Protein AF-A0A4S4KHK0-F1 (afdb_monomer_lite)

Radius of gyration: 19.8 Å; chains: 1; bounding box: 43×21×56 Å

Structure (mmCIF, N/CA/C/O backbone):
data_AF-A0A4S4KHK0-F1
#
_entry.id   AF-A0A4S4KHK0-F1
#
loop_
_atom_site.group_PDB
_atom_site.id
_atom_site.type_symbol
_atom_site.label_atom_id
_atom_site.label_alt_id
_atom_site.label_comp_id
_atom_site.label_asym_id
_atom_site.label_entity_id
_atom_site.label_seq_id
_atom_site.pdbx_PDB_ins_code
_atom_site.Cartn_x
_atom_site.Cartn_y
_atom_site.Cartn_z
_atom_site.occupancy
_atom_site.B_iso_or_equiv
_atom_site.auth_seq_id
_atom_site.auth_comp_id
_atom_site.auth_asym_id
_atom_site.auth_atom_id
_atom_site.pdbx_PDB_model_num
ATOM 1 N N . MET A 1 1 ? 25.028 3.325 -34.576 1.00 58.31 1 MET A N 1
ATOM 2 C CA . MET A 1 1 ? 25.397 3.804 -33.222 1.00 58.31 1 MET A CA 1
ATOM 3 C C . MET A 1 1 ? 24.259 4.587 -32.561 1.00 58.31 1 MET A C 1
ATOM 5 O O . MET A 1 1 ? 23.957 4.308 -31.413 1.00 58.31 1 MET A O 1
ATOM 9 N N . SER A 1 2 ? 23.571 5.486 -33.279 1.00 66.06 2 SER A N 1
ATOM 10 C CA . SER A 1 2 ? 22.385 6.223 -32.792 1.00 66.06 2 SER A CA 1
ATOM 11 C C . SER A 1 2 ? 21.181 5.338 -32.433 1.00 66.06 2 SER A C 1
ATOM 13 O O . SER A 1 2 ? 20.571 5.548 -31.392 1.00 66.06 2 SER A O 1
ATOM 15 N N . GLN A 1 3 ? 20.868 4.318 -33.239 1.00 71.69 3 GLN A N 1
ATOM 16 C CA . GLN A 1 3 ? 19.760 3.394 -32.945 1.00 71.69 3 GLN A CA 1
ATOM 17 C C . GLN A 1 3 ? 20.011 2.543 -31.692 1.00 71.69 3 GLN A C 1
ATOM 19 O O . GLN A 1 3 ? 19.145 2.462 -30.836 1.00 71.69 3 GLN A O 1
ATOM 24 N N . ALA A 1 4 ? 21.234 2.039 -31.500 1.00 73.31 4 ALA A N 1
ATOM 25 C CA . ALA A 1 4 ? 21.586 1.250 -30.316 1.00 73.31 4 ALA A CA 1
ATOM 26 C C . ALA A 1 4 ? 21.464 2.033 -28.988 1.00 73.31 4 ALA A C 1
ATOM 28 O O . ALA A 1 4 ? 21.168 1.446 -27.951 1.00 73.31 4 ALA A O 1
ATOM 29 N N . LEU A 1 5 ? 21.680 3.357 -29.009 1.00 73.88 5 LEU A N 1
ATOM 30 C CA . LEU A 1 5 ? 21.451 4.240 -27.853 1.00 73.88 5 LEU A CA 1
ATOM 31 C C . LEU A 1 5 ? 19.950 4.497 -27.603 1.00 73.88 5 LEU A C 1
ATOM 33 O O . LEU A 1 5 ? 19.521 4.659 -26.460 1.00 73.88 5 LEU A O 1
ATOM 37 N N . SER A 1 6 ? 19.143 4.516 -28.666 1.00 80.81 6 SER A N 1
ATOM 38 C CA . SER A 1 6 ? 17.679 4.580 -28.568 1.00 80.81 6 SER A CA 1
ATOM 39 C C . SER A 1 6 ? 17.099 3.292 -27.979 1.00 80.81 6 SER A C 1
ATOM 41 O O . SER A 1 6 ? 16.234 3.346 -27.111 1.00 80.81 6 SER A O 1
ATOM 43 N N . ASP A 1 7 ? 17.608 2.136 -28.400 1.00 84.94 7 ASP A N 1
ATOM 44 C CA . ASP A 1 7 ? 17.143 0.839 -27.908 1.00 84.94 7 ASP A CA 1
ATOM 45 C C . ASP A 1 7 ? 17.509 0.640 -26.429 1.00 84.94 7 ASP A C 1
ATOM 47 O O . ASP A 1 7 ? 16.685 0.190 -25.634 1.00 84.94 7 ASP A O 1
ATOM 51 N N . SER A 1 8 ? 18.720 1.037 -26.019 1.00 84.75 8 SER A N 1
ATOM 52 C CA . SER A 1 8 ? 19.155 0.913 -24.623 1.00 84.75 8 SER A CA 1
ATOM 53 C C . SER A 1 8 ? 18.376 1.826 -23.670 1.00 84.75 8 SER A C 1
ATOM 55 O O . SER A 1 8 ? 18.005 1.398 -22.575 1.00 84.75 8 SER A O 1
ATOM 57 N N . SER A 1 9 ? 18.078 3.061 -24.085 1.00 87.19 9 SER A N 1
ATOM 58 C CA . SER A 1 9 ? 17.245 3.988 -23.306 1.00 87.19 9 SER A CA 1
ATOM 59 C C . SER A 1 9 ? 15.789 3.526 -23.204 1.00 87.19 9 SER A C 1
ATOM 61 O O . SER A 1 9 ? 15.193 3.632 -22.131 1.00 87.19 9 SER A O 1
ATOM 63 N N . LEU A 1 10 ? 15.235 2.939 -24.269 1.00 89.75 10 LEU A N 1
ATOM 64 C CA . LEU A 1 10 ? 13.898 2.344 -24.255 1.00 89.75 10 LEU A CA 1
ATOM 65 C C . LEU A 1 10 ? 13.810 1.158 -23.284 1.00 89.75 10 LEU A C 1
ATOM 67 O O . LEU A 1 10 ? 12.879 1.082 -22.481 1.00 89.75 10 LEU A O 1
ATOM 71 N N . VAL A 1 11 ? 14.795 0.256 -23.314 1.00 92.75 11 VAL A N 1
ATOM 72 C CA . VAL A 1 11 ? 14.875 -0.879 -22.381 1.00 92.75 11 VAL A CA 1
ATOM 73 C C . VAL A 1 11 ? 14.990 -0.393 -20.934 1.00 92.75 11 VAL A C 1
ATOM 75 O O . VAL A 1 11 ? 14.307 -0.919 -20.057 1.00 92.75 11 VAL A O 1
ATOM 78 N N . ALA A 1 12 ? 15.794 0.642 -20.675 1.00 92.50 12 ALA A N 1
ATOM 79 C CA . ALA A 1 12 ? 15.917 1.227 -19.342 1.00 92.50 12 ALA A CA 1
ATOM 80 C C . ALA A 1 12 ? 14.587 1.821 -18.838 1.00 92.50 12 ALA A C 1
ATOM 82 O O . ALA A 1 12 ? 14.219 1.607 -17.681 1.00 92.50 12 ALA A O 1
ATOM 83 N N . ALA A 1 13 ?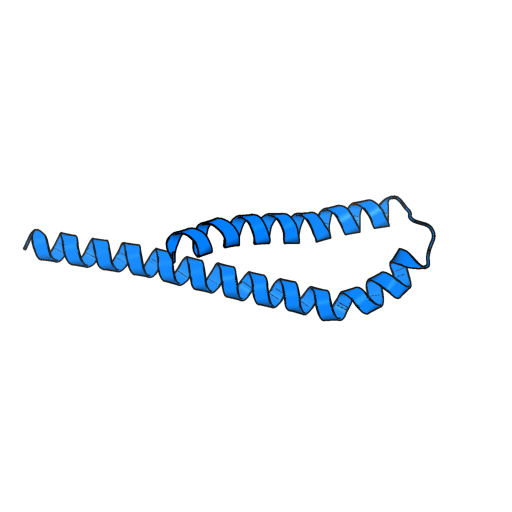 13.843 2.517 -19.704 1.00 89.69 13 ALA A N 1
ATOM 84 C CA . ALA A 1 13 ? 12.529 3.062 -19.367 1.00 89.69 13 ALA A CA 1
ATOM 85 C C . ALA A 1 13 ? 11.507 1.955 -19.047 1.00 89.69 13 ALA A C 1
ATOM 87 O O . ALA A 1 13 ? 10.788 2.046 -18.051 1.00 89.69 13 ALA A O 1
ATOM 88 N N . LEU A 1 14 ? 11.484 0.876 -19.837 1.00 90.19 14 LEU A N 1
ATOM 89 C CA . LEU A 1 14 ? 10.624 -0.285 -19.586 1.00 90.19 14 LEU A CA 1
ATOM 90 C C . LEU A 1 14 ? 10.976 -0.996 -18.274 1.00 90.19 14 LEU A C 1
ATOM 92 O O . LEU A 1 14 ? 10.081 -1.350 -17.508 1.00 90.19 14 LEU A O 1
ATOM 96 N N . GLN A 1 15 ? 12.266 -1.173 -17.980 1.00 93.25 15 GLN A N 1
ATOM 97 C CA . GLN A 1 15 ? 12.707 -1.803 -16.735 1.00 93.25 15 GLN A CA 1
ATOM 98 C C . GLN A 1 15 ? 12.276 -0.991 -15.505 1.00 93.25 15 GLN A C 1
ATOM 100 O O . GLN A 1 15 ? 11.876 -1.572 -14.495 1.00 93.25 15 GLN A O 1
ATOM 105 N N . ALA A 1 16 ? 12.331 0.342 -15.588 1.00 90.69 16 ALA A N 1
ATOM 106 C CA . ALA A 1 16 ? 11.875 1.222 -14.517 1.00 90.69 16 ALA A CA 1
ATOM 107 C C . ALA A 1 16 ? 10.364 1.079 -14.260 1.00 90.69 16 ALA A C 1
ATOM 109 O O . ALA A 1 16 ? 9.956 0.941 -13.107 1.00 90.69 16 ALA A O 1
ATOM 110 N N . GLU A 1 17 ? 9.549 1.034 -15.319 1.00 89.25 17 GLU A N 1
ATOM 111 C CA . GLU A 1 17 ? 8.094 0.841 -15.219 1.00 89.25 17 GLU A CA 1
ATOM 112 C C . GLU A 1 17 ? 7.742 -0.534 -14.627 1.00 89.25 17 GLU A C 1
ATOM 114 O O . GLU A 1 17 ? 6.924 -0.643 -13.713 1.00 89.25 17 GLU A O 1
ATOM 119 N N . VAL A 1 18 ? 8.393 -1.601 -15.101 1.00 89.88 18 VAL A N 1
ATOM 120 C CA . VAL A 1 18 ? 8.173 -2.966 -14.597 1.00 89.88 18 VAL A CA 1
ATOM 121 C C . VAL A 1 18 ? 8.553 -3.074 -13.119 1.00 89.88 18 VAL A C 1
ATOM 123 O O . VAL A 1 18 ? 7.790 -3.630 -12.326 1.00 89.88 18 VAL A O 1
ATOM 126 N N . ASN A 1 19 ? 9.693 -2.503 -12.721 1.00 92.19 19 ASN A N 1
ATOM 127 C CA . ASN A 1 19 ? 10.100 -2.468 -11.318 1.00 92.19 19 ASN A CA 1
ATOM 128 C C . ASN A 1 19 ? 9.085 -1.704 -10.456 1.00 92.19 19 ASN A C 1
ATOM 130 O O . ASN A 1 19 ? 8.723 -2.182 -9.381 1.00 92.19 19 ASN A O 1
ATOM 134 N N . ALA A 1 20 ? 8.598 -0.551 -10.924 1.00 89.06 20 ALA A N 1
ATOM 135 C CA . ALA A 1 20 ? 7.578 0.216 -10.216 1.00 89.06 20 ALA A CA 1
ATOM 136 C C . ALA A 1 20 ? 6.290 -0.600 -10.025 1.00 89.06 20 ALA A C 1
ATOM 138 O O . ALA A 1 20 ? 5.758 -0.650 -8.916 1.00 89.06 20 ALA A O 1
ATOM 139 N N . ASN A 1 21 ? 5.842 -1.317 -11.058 1.00 87.75 21 ASN A N 1
ATOM 140 C CA . ASN A 1 21 ? 4.665 -2.180 -10.974 1.00 87.75 21 ASN A CA 1
ATOM 141 C C . ASN A 1 21 ? 4.839 -3.287 -9.927 1.00 87.75 21 ASN A C 1
ATOM 143 O O . ASN A 1 21 ? 3.963 -3.464 -9.081 1.00 87.75 21 ASN A O 1
ATOM 147 N N . TYR A 1 22 ? 5.974 -3.994 -9.916 1.00 89.75 22 TYR A N 1
ATOM 148 C CA . TYR A 1 22 ? 6.228 -5.024 -8.903 1.00 89.75 22 TYR A CA 1
ATOM 149 C C . TYR A 1 22 ? 6.227 -4.465 -7.479 1.00 89.75 22 TYR A C 1
ATOM 151 O O . TYR A 1 22 ? 5.674 -5.096 -6.577 1.00 89.75 22 TYR A O 1
ATOM 159 N N . LEU A 1 23 ? 6.794 -3.275 -7.273 1.00 90.75 23 LEU A N 1
ATOM 160 C CA . LEU A 1 23 ? 6.772 -2.610 -5.971 1.00 90.75 23 LEU A CA 1
ATOM 161 C C . LEU A 1 23 ? 5.349 -2.223 -5.558 1.00 90.75 23 LEU A C 1
ATOM 163 O O . LEU A 1 23 ? 4.965 -2.467 -4.415 1.00 90.75 23 LEU A O 1
ATOM 167 N N . ILE A 1 24 ? 4.546 -1.675 -6.473 1.00 87.88 24 ILE A N 1
ATOM 168 C CA . ILE A 1 24 ? 3.149 -1.305 -6.207 1.00 87.88 24 ILE A CA 1
ATOM 169 C C . ILE A 1 24 ? 2.329 -2.545 -5.834 1.00 87.88 24 ILE A C 1
ATOM 171 O O . ILE A 1 24 ? 1.652 -2.543 -4.806 1.00 87.88 24 ILE A O 1
ATOM 175 N N . PHE A 1 25 ? 2.419 -3.631 -6.605 1.00 87.00 25 PHE A N 1
ATOM 176 C CA . PHE A 1 25 ? 1.685 -4.862 -6.300 1.00 87.00 25 PHE A CA 1
ATOM 177 C C . PHE A 1 25 ? 2.175 -5.533 -5.016 1.00 87.00 25 PHE A C 1
ATOM 179 O O . PHE A 1 25 ? 1.355 -5.946 -4.198 1.00 87.00 25 PHE A O 1
ATOM 186 N N . GLY A 1 26 ? 3.491 -5.608 -4.801 1.00 90.62 26 GLY A N 1
ATOM 187 C CA . GLY A 1 26 ? 4.073 -6.212 -3.603 1.00 90.62 26 GLY A CA 1
ATOM 188 C C . GLY A 1 26 ? 3.701 -5.459 -2.327 1.00 90.62 26 GLY A C 1
ATOM 189 O O . GLY A 1 26 ? 3.259 -6.070 -1.354 1.00 90.62 26 GLY A O 1
ATOM 190 N N . THR A 1 27 ? 3.804 -4.128 -2.343 1.00 88.19 27 THR A N 1
ATOM 191 C CA . THR A 1 27 ? 3.376 -3.293 -1.212 1.00 88.19 27 THR A CA 1
ATOM 192 C C . THR A 1 27 ? 1.871 -3.395 -0.991 1.00 88.19 27 THR A C 1
ATOM 194 O O . THR A 1 27 ? 1.450 -3.577 0.145 1.00 88.19 27 THR A O 1
ATOM 197 N N . THR A 1 28 ? 1.060 -3.386 -2.054 1.00 87.00 28 THR A N 1
ATOM 198 C CA . THR A 1 28 ? -0.402 -3.533 -1.941 1.00 87.00 28 THR A CA 1
ATOM 199 C C . THR A 1 28 ? -0.798 -4.872 -1.331 1.00 87.00 28 THR A C 1
ATOM 201 O O . THR A 1 28 ? -1.643 -4.914 -0.438 1.00 87.00 28 THR A O 1
ATOM 204 N N . ALA A 1 29 ? -0.171 -5.967 -1.765 1.00 87.38 29 ALA A N 1
ATOM 205 C CA . ALA A 1 29 ? -0.423 -7.294 -1.217 1.00 87.38 29 ALA A CA 1
ATOM 206 C C . ALA A 1 29 ? -0.001 -7.394 0.256 1.00 87.38 29 ALA A C 1
ATOM 208 O O . ALA A 1 29 ? -0.748 -7.941 1.068 1.00 87.38 29 ALA A O 1
ATOM 209 N N . LEU A 1 30 ? 1.160 -6.833 0.614 1.00 89.50 30 LEU A N 1
ATOM 210 C CA . LEU A 1 30 ? 1.638 -6.801 1.995 1.00 89.50 30 LEU A CA 1
ATOM 211 C C . LEU A 1 30 ? 0.689 -6.001 2.891 1.00 89.50 30 LEU A C 1
ATOM 213 O O . LEU A 1 30 ? 0.260 -6.500 3.927 1.00 89.50 30 LEU A O 1
ATOM 217 N N . THR A 1 31 ? 0.298 -4.803 2.458 1.00 86.62 31 THR A N 1
ATOM 218 C CA . THR A 1 31 ? -0.677 -3.980 3.172 1.00 86.62 31 THR A CA 1
ATOM 219 C C . THR A 1 31 ? -2.008 -4.719 3.297 1.00 86.62 31 THR A C 1
ATOM 221 O O . THR A 1 31 ? -2.525 -4.842 4.398 1.00 86.62 31 THR A O 1
ATOM 224 N N . ALA A 1 32 ? -2.548 -5.318 2.234 1.00 85.38 32 ALA A N 1
ATOM 225 C CA . ALA A 1 32 ? -3.779 -6.107 2.335 1.00 85.38 32 ALA A CA 1
ATOM 226 C C . ALA A 1 32 ? -3.656 -7.261 3.350 1.00 85.38 32 ALA A C 1
ATOM 228 O O . ALA A 1 32 ? -4.563 -7.477 4.156 1.00 85.38 32 ALA A O 1
ATOM 229 N N . TYR A 1 33 ? -2.524 -7.969 3.356 1.00 87.25 33 TYR A N 1
ATOM 230 C CA . TYR A 1 33 ? -2.258 -9.050 4.301 1.00 87.25 33 TYR A CA 1
ATOM 231 C C . TYR A 1 33 ? -2.235 -8.563 5.754 1.00 87.25 33 TYR A C 1
ATOM 233 O O . TYR A 1 33 ? -2.936 -9.124 6.600 1.00 87.25 33 TYR A O 1
ATOM 241 N N . GLU A 1 34 ? -1.488 -7.491 6.037 1.00 86.25 34 GLU A N 1
ATOM 242 C CA . GLU A 1 34 ? -1.441 -6.874 7.366 1.00 86.25 34 GLU A CA 1
ATOM 243 C C . GLU A 1 34 ? -2.844 -6.507 7.851 1.00 86.25 34 GLU A C 1
ATOM 245 O O . GLU A 1 34 ? -3.176 -6.711 9.021 1.00 86.25 34 GLU A O 1
ATOM 250 N N . TYR A 1 35 ? -3.709 -6.051 6.944 1.00 79.94 35 TYR A N 1
ATOM 251 C CA . TYR A 1 35 ? -5.081 -5.702 7.282 1.00 79.94 35 TYR A CA 1
ATOM 252 C C . TYR A 1 35 ? -5.923 -6.916 7.632 1.00 79.94 35 TYR A C 1
ATOM 254 O O . TYR A 1 35 ? -6.629 -6.878 8.636 1.00 79.94 35 TYR A O 1
ATOM 262 N N . VAL A 1 36 ? -5.838 -7.995 6.856 1.00 85.62 36 VAL A N 1
ATOM 263 C CA . VAL A 1 36 ? -6.597 -9.225 7.123 1.00 85.62 36 VAL A CA 1
ATOM 264 C C . VAL A 1 36 ? -6.276 -9.784 8.511 1.00 85.62 36 VAL A C 1
ATOM 266 O O . VAL A 1 36 ? -7.178 -10.253 9.207 1.00 85.62 36 VAL A O 1
ATOM 269 N N . ILE A 1 37 ? -5.020 -9.698 8.956 1.00 88.88 37 ILE A N 1
ATOM 270 C CA . ILE A 1 37 ? -4.632 -10.218 10.273 1.00 88.88 37 ILE A CA 1
ATOM 271 C C . ILE A 1 37 ? -5.021 -9.283 11.431 1.00 88.88 37 ILE A C 1
ATOM 273 O O . ILE A 1 37 ? -5.399 -9.770 12.499 1.00 88.88 37 ILE A O 1
ATOM 277 N N . THR A 1 38 ? -4.989 -7.958 11.243 1.00 83.88 38 THR A N 1
ATOM 278 C CA . THR A 1 38 ? -5.292 -6.989 12.319 1.00 83.88 38 THR A CA 1
ATOM 279 C C . THR A 1 38 ? -6.769 -6.597 12.405 1.00 83.88 38 THR A C 1
ATOM 281 O O . THR A 1 38 ? -7.246 -6.279 13.498 1.00 83.88 38 THR A O 1
ATOM 284 N N . ILE A 1 39 ? -7.551 -6.754 11.328 1.00 81.25 39 ILE A N 1
ATOM 285 C CA . ILE A 1 39 ? -8.976 -6.383 11.311 1.00 81.25 39 ILE A CA 1
ATOM 286 C C . ILE A 1 39 ? -9.788 -7.129 12.373 1.00 81.25 39 ILE A C 1
ATOM 288 O O . ILE A 1 39 ? -10.717 -6.578 12.958 1.00 81.25 39 ILE A O 1
ATOM 292 N N . LYS A 1 40 ? -9.410 -8.370 12.700 1.00 78.12 40 LYS A N 1
ATOM 293 C CA . LYS A 1 40 ? -10.081 -9.158 13.742 1.00 78.12 40 LYS A CA 1
ATOM 294 C C . LYS A 1 40 ? -9.903 -8.542 15.134 1.00 78.12 40 LYS A C 1
ATOM 296 O O . LYS A 1 40 ? -10.847 -8.532 15.924 1.00 78.12 40 LYS A O 1
ATOM 301 N N . GLN A 1 41 ? -8.714 -8.015 15.434 1.00 77.44 41 GLN A N 1
ATOM 302 C CA . GLN A 1 41 ? -8.461 -7.290 16.681 1.00 77.44 41 GLN A CA 1
ATOM 303 C C . GLN A 1 41 ? -9.149 -5.926 16.676 1.00 77.44 41 GLN A C 1
ATOM 305 O O . GLN A 1 41 ? -9.761 -5.553 17.675 1.00 77.44 41 GLN A O 1
ATOM 310 N N . GLU A 1 42 ? -9.141 -5.219 15.547 1.00 77.50 42 GLU A N 1
ATOM 311 C CA . GLU A 1 42 ? -9.833 -3.935 15.409 1.00 77.50 42 GLU A CA 1
ATOM 312 C C . GLU A 1 42 ? -11.335 -4.052 15.597 1.00 77.50 42 GLU A C 1
ATOM 314 O O . GLU A 1 42 ? -11.914 -3.284 16.356 1.00 77.50 42 GLU A O 1
ATOM 319 N N . VAL A 1 43 ? -11.988 -5.033 14.979 1.00 76.12 43 VAL A N 1
ATOM 320 C CA . VAL A 1 43 ? -13.424 -5.261 15.183 1.00 76.12 43 VAL A CA 1
ATOM 321 C C . VAL A 1 43 ? -13.721 -5.525 16.659 1.00 76.12 43 VAL A C 1
ATOM 323 O O . VAL A 1 43 ? -14.678 -4.987 17.217 1.00 76.12 43 VAL A O 1
ATOM 326 N N . ASN A 1 44 ? -12.862 -6.269 17.349 1.00 77.56 44 ASN A N 1
ATOM 327 C CA . ASN A 1 44 ? -13.098 -6.589 18.750 1.00 77.56 44 ASN A CA 1
ATOM 328 C C . ASN A 1 44 ? -12.804 -5.415 19.709 1.00 77.56 44 ASN A C 1
ATOM 330 O O . ASN A 1 44 ? -13.493 -5.271 20.715 1.00 77.56 44 ASN A O 1
ATOM 334 N N . MET A 1 45 ? -11.807 -4.572 19.417 1.00 72.56 45 MET A N 1
ATOM 335 C CA . MET A 1 45 ? -11.386 -3.465 20.294 1.00 72.56 4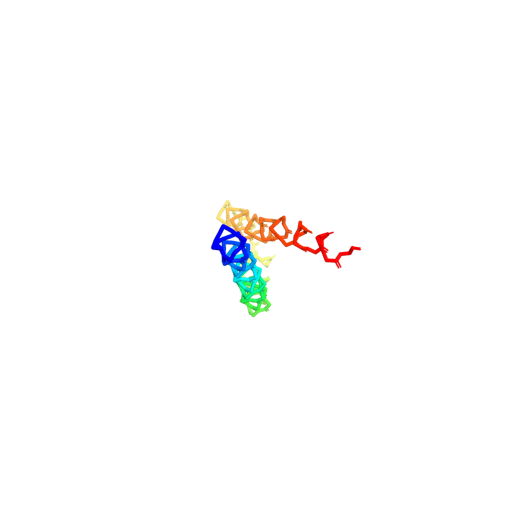5 MET A CA 1
ATOM 336 C C . MET A 1 45 ? -12.046 -2.126 19.961 1.00 72.56 45 MET A C 1
ATOM 338 O O . MET A 1 45 ? -12.310 -1.329 20.859 1.00 72.56 45 MET A O 1
ATOM 342 N N . VAL A 1 46 ? -12.291 -1.873 18.679 1.00 74.19 46 VAL A N 1
ATOM 343 C CA . VAL A 1 46 ? -12.758 -0.591 18.148 1.00 74.19 46 VAL A CA 1
ATOM 344 C C . VAL A 1 46 ? -14.266 -0.617 17.927 1.00 74.19 46 VAL A C 1
ATOM 346 O O . VAL A 1 46 ? -14.959 0.277 18.402 1.00 74.19 46 VAL A O 1
ATOM 349 N N . TRP A 1 47 ? -14.799 -1.658 17.278 1.00 70.44 47 TRP A N 1
ATOM 350 C CA . TRP A 1 47 ? -16.223 -1.695 16.917 1.00 70.44 47 TRP A CA 1
ATOM 351 C C . TRP A 1 47 ? -17.138 -2.069 18.087 1.00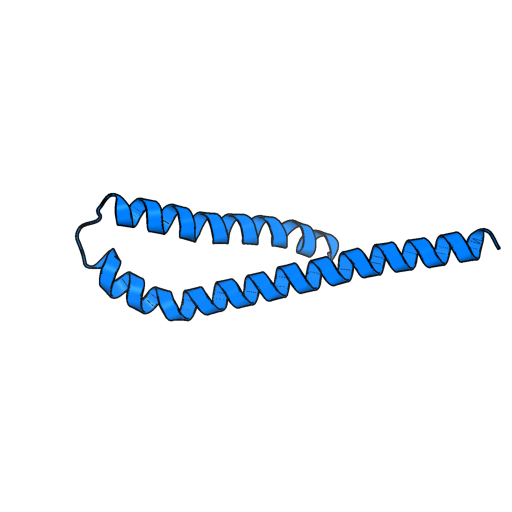 70.44 47 TRP A C 1
ATOM 353 O O . TRP A 1 47 ? -18.306 -1.688 18.096 1.00 70.44 47 TRP A O 1
ATOM 363 N N . ARG A 1 48 ? -16.619 -2.775 19.101 1.00 69.88 48 ARG A N 1
ATOM 364 C CA . ARG A 1 48 ? -17.371 -3.110 20.326 1.00 69.88 48 ARG A CA 1
ATOM 365 C C . ARG A 1 48 ? -17.336 -2.030 21.412 1.00 69.88 48 ARG A C 1
ATOM 367 O O . ARG A 1 48 ? -18.036 -2.166 22.414 1.00 69.88 48 ARG A O 1
ATOM 374 N N . ARG A 1 49 ? -16.527 -0.977 21.257 1.00 67.88 49 ARG A N 1
ATOM 375 C CA . ARG A 1 49 ? -16.387 0.116 22.237 1.00 67.88 49 ARG A CA 1
ATOM 376 C C . ARG A 1 49 ? -17.056 1.394 21.728 1.00 67.88 49 ARG A C 1
ATOM 378 O O . ARG A 1 49 ? -17.420 1.501 20.562 1.00 67.88 49 ARG A O 1
ATOM 385 N N . LYS A 1 50 ? -17.230 2.384 22.614 1.00 71.62 50 LYS A N 1
ATOM 386 C CA . LYS A 1 50 ? -17.718 3.712 22.212 1.00 71.62 50 LYS A CA 1
ATOM 387 C C . LYS A 1 50 ? -16.754 4.316 21.192 1.00 71.62 50 LYS A C 1
ATOM 389 O O . LYS A 1 50 ? -15.559 4.414 21.461 1.00 71.62 50 LYS A O 1
ATOM 394 N N . TRP A 1 51 ? -17.298 4.734 20.055 1.00 70.88 51 TRP A N 1
ATOM 395 C CA . TRP A 1 51 ? -16.560 5.392 18.986 1.00 70.88 51 TRP A CA 1
ATOM 396 C C . TRP A 1 51 ? -16.094 6.762 19.480 1.00 70.88 51 TRP A C 1
ATOM 398 O O . TRP A 1 51 ? -16.885 7.692 19.614 1.00 70.88 51 TRP A O 1
ATOM 408 N N . ILE A 1 52 ? -14.809 6.859 19.807 1.00 80.75 52 ILE A N 1
ATOM 409 C CA . ILE A 1 52 ? -14.143 8.094 20.234 1.00 80.75 52 ILE A CA 1
ATOM 410 C C . ILE A 1 52 ? -13.377 8.712 19.064 1.00 80.75 52 ILE A C 1
ATOM 412 O O . ILE A 1 52 ? -13.121 8.055 18.058 1.00 80.75 52 ILE A O 1
ATOM 416 N N . LEU A 1 53 ? -12.977 9.978 19.192 1.00 79.62 53 LEU A N 1
ATOM 417 C CA . LEU A 1 53 ? -12.248 10.709 18.147 1.00 79.62 53 LEU A CA 1
ATOM 418 C C . LEU A 1 53 ? -10.999 9.950 17.654 1.00 79.62 53 LEU A C 1
ATOM 420 O O . LEU A 1 53 ? -10.706 9.926 16.463 1.00 79.62 53 LEU A O 1
ATOM 424 N N . THR A 1 54 ? -10.312 9.247 18.555 1.00 76.44 54 THR A N 1
ATOM 425 C CA . THR A 1 54 ? -9.160 8.393 18.237 1.00 76.44 54 THR A CA 1
ATOM 426 C C . THR A 1 54 ? -9.511 7.256 17.271 1.00 76.44 54 THR A C 1
ATOM 428 O O . THR A 1 54 ? -8.725 6.954 16.380 1.00 76.44 54 THR A O 1
ATOM 431 N N . THR A 1 55 ? -10.701 6.660 17.393 1.00 76.50 55 THR A N 1
ATOM 432 C CA . THR A 1 55 ? -11.214 5.637 16.466 1.00 76.50 55 THR A CA 1
ATOM 433 C C . THR A 1 55 ? -11.406 6.205 15.064 1.00 76.50 55 THR A C 1
ATOM 435 O O . THR A 1 55 ? -11.026 5.565 14.088 1.00 76.50 55 THR A O 1
ATOM 438 N N . TRP A 1 56 ? -11.961 7.414 14.961 1.00 80.00 56 TRP A N 1
ATOM 439 C CA . TRP A 1 56 ? -12.172 8.085 13.680 1.00 80.00 56 TRP A CA 1
ATOM 440 C C . TRP A 1 56 ? -10.859 8.453 12.999 1.00 80.00 56 TRP A C 1
ATOM 442 O O . TRP A 1 56 ? -10.708 8.197 11.810 1.00 80.00 56 TRP A O 1
ATOM 452 N N . ILE A 1 57 ? -9.887 8.980 13.749 1.00 83.81 57 ILE A N 1
ATOM 453 C CA . ILE A 1 57 ? -8.546 9.280 13.225 1.00 83.81 57 ILE A CA 1
ATOM 454 C C . ILE A 1 57 ? -7.846 7.995 12.772 1.00 83.81 57 ILE A C 1
ATOM 456 O O . ILE A 1 57 ? -7.253 7.965 11.696 1.00 83.81 57 ILE A O 1
ATOM 460 N N . PHE A 1 58 ? -7.952 6.922 13.558 1.00 78.25 58 PHE A N 1
ATOM 461 C CA . PHE A 1 58 ? -7.401 5.618 13.201 1.00 78.25 58 PHE A CA 1
ATOM 462 C C . PHE A 1 58 ? -8.029 5.073 11.913 1.00 78.25 58 PHE A C 1
ATOM 464 O O . PHE A 1 58 ? -7.306 4.676 11.005 1.00 78.25 58 PHE A O 1
ATOM 471 N N . MET A 1 59 ? -9.361 5.110 11.795 1.00 77.75 59 MET A N 1
ATOM 472 C CA . MET A 1 59 ? -10.058 4.680 10.583 1.00 77.75 59 MET A CA 1
ATOM 473 C C . MET A 1 59 ? -9.716 5.558 9.383 1.00 77.75 59 MET A C 1
ATOM 475 O O . MET A 1 59 ? -9.426 5.024 8.32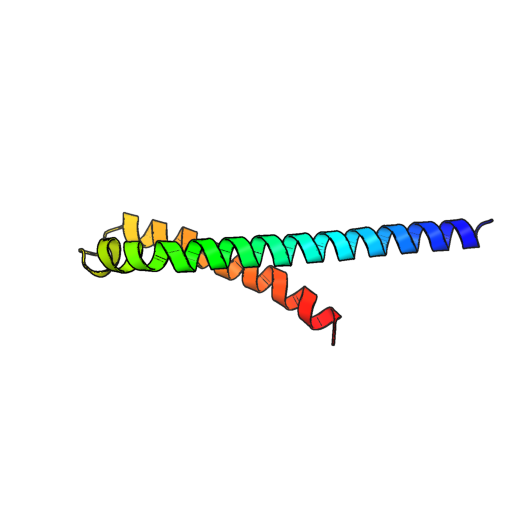1 1.00 77.75 59 MET A O 1
ATOM 479 N N . ALA A 1 60 ? -9.693 6.881 9.534 1.00 82.62 60 ALA A N 1
ATOM 480 C CA . ALA A 1 60 ? -9.322 7.780 8.449 1.00 82.62 60 ALA A CA 1
ATOM 481 C C . ALA A 1 60 ? -7.913 7.460 7.941 1.00 82.62 60 ALA A C 1
ATOM 483 O O . ALA A 1 60 ? -7.744 7.189 6.761 1.00 82.62 60 ALA A O 1
ATOM 484 N N . ASN A 1 61 ? -6.919 7.388 8.828 1.00 80.75 61 ASN A N 1
ATOM 485 C CA . ASN A 1 61 ? -5.544 7.075 8.440 1.00 80.75 61 ASN A CA 1
ATOM 486 C C . ASN A 1 61 ? -5.453 5.711 7.727 1.00 80.75 61 ASN A C 1
ATOM 488 O O . ASN A 1 61 ? -4.810 5.565 6.691 1.00 80.75 61 ASN A O 1
ATOM 492 N N . ARG A 1 62 ? -6.199 4.727 8.233 1.00 78.38 62 ARG A N 1
ATOM 493 C CA . ARG A 1 62 ? -6.195 3.358 7.730 1.00 78.38 62 ARG A CA 1
ATOM 494 C C . ARG A 1 62 ? -6.903 3.193 6.378 1.00 78.38 62 ARG A C 1
ATOM 496 O O . ARG A 1 62 ? -6.332 2.669 5.428 1.00 78.38 62 ARG A O 1
ATOM 503 N N . TYR A 1 63 ? -8.133 3.668 6.238 1.00 79.25 63 TYR A N 1
ATOM 504 C CA . TYR A 1 63 ? -8.887 3.513 4.990 1.00 79.25 63 TYR A CA 1
ATOM 505 C C . TYR A 1 63 ? -8.435 4.489 3.895 1.00 79.25 63 TYR A C 1
ATOM 507 O O . TYR A 1 63 ? -8.550 4.153 2.717 1.00 79.25 63 TYR A O 1
ATOM 515 N N . LEU A 1 64 ? -7.856 5.646 4.248 1.00 83.94 64 LEU A N 1
ATOM 516 C CA . LEU A 1 64 ? -7.224 6.538 3.266 1.00 83.94 64 LEU A CA 1
ATOM 517 C C . LEU A 1 64 ? -5.993 5.890 2.625 1.00 83.94 64 LEU A C 1
ATOM 519 O O . LEU A 1 64 ? -5.807 6.025 1.418 1.00 83.94 64 LEU A O 1
ATOM 523 N N . LEU A 1 65 ? -5.192 5.145 3.395 1.00 80.88 65 LEU A N 1
ATOM 524 C CA . LEU A 1 65 ? -4.046 4.395 2.870 1.00 80.88 65 LEU A CA 1
ATOM 525 C C . LEU A 1 65 ? -4.476 3.328 1.857 1.00 80.88 6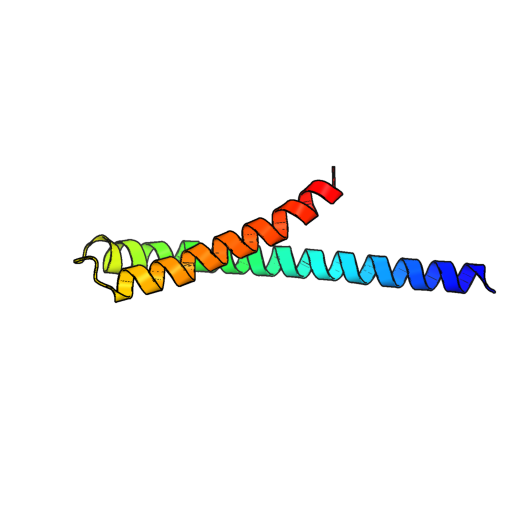5 LEU A C 1
ATOM 527 O O . LEU A 1 65 ? -3.893 3.254 0.776 1.00 80.88 65 LEU A O 1
ATOM 531 N N . ILE A 1 66 ? -5.540 2.570 2.155 1.00 80.31 66 ILE A N 1
ATOM 532 C CA . ILE A 1 66 ? -6.130 1.625 1.191 1.00 80.31 66 ILE A CA 1
ATOM 533 C C . ILE A 1 66 ? -6.607 2.363 -0.061 1.00 80.31 66 ILE A C 1
ATOM 535 O O . ILE A 1 66 ? -6.294 1.943 -1.172 1.00 80.31 66 ILE A O 1
ATOM 539 N N . GLY A 1 67 ? -7.363 3.451 0.105 1.00 82.56 67 GLY A N 1
ATOM 540 C CA . GLY A 1 67 ? -7.882 4.227 -1.022 1.00 82.56 67 GLY A CA 1
ATOM 541 C C . GLY A 1 67 ? -6.764 4.731 -1.934 1.00 82.56 67 GLY A C 1
ATOM 542 O O . GLY A 1 67 ? -6.849 4.587 -3.151 1.00 82.56 67 GLY A O 1
ATOM 543 N N . ASN A 1 68 ? -5.679 5.239 -1.349 1.00 83.31 68 ASN A N 1
ATOM 544 C CA . ASN A 1 68 ? -4.511 5.698 -2.092 1.00 83.31 68 ASN A CA 1
ATOM 545 C C . ASN A 1 68 ? -3.811 4.553 -2.845 1.00 83.31 68 ASN A C 1
ATOM 547 O O . ASN A 1 68 ? -3.406 4.723 -3.992 1.00 83.31 68 ASN A O 1
ATOM 551 N N . MET A 1 69 ? -3.718 3.367 -2.236 1.00 79.94 69 MET A N 1
ATOM 552 C CA . MET A 1 69 ? -3.189 2.175 -2.905 1.00 79.94 69 MET A CA 1
ATOM 553 C C . MET A 1 69 ? -4.061 1.716 -4.073 1.00 79.94 69 MET A C 1
ATOM 555 O O . MET A 1 69 ? -3.540 1.431 -5.147 1.00 79.94 69 MET A O 1
ATOM 559 N N . LEU A 1 70 ? -5.384 1.687 -3.902 1.00 81.25 70 LEU A N 1
ATOM 560 C CA . LEU A 1 70 ? -6.306 1.319 -4.979 1.00 81.25 70 LEU A CA 1
ATOM 561 C C . LEU A 1 70 ? -6.174 2.275 -6.170 1.00 81.25 70 LEU A C 1
ATOM 563 O O . LEU A 1 70 ? -6.082 1.824 -7.309 1.00 81.25 70 LEU A O 1
ATOM 567 N N . LEU A 1 71 ? -6.076 3.581 -5.911 1.00 82.62 71 LEU A N 1
ATOM 568 C CA . LEU A 1 71 ? -5.841 4.586 -6.951 1.00 82.62 71 LEU A CA 1
ATOM 569 C C . LEU A 1 71 ? -4.484 4.427 -7.649 1.00 82.62 71 LEU A C 1
ATOM 571 O O . LEU A 1 71 ? -4.382 4.755 -8.827 1.00 82.62 71 LEU A O 1
ATOM 575 N N . ALA A 1 72 ? -3.464 3.904 -6.964 1.00 79.00 72 ALA A N 1
ATOM 576 C CA . ALA A 1 72 ? -2.162 3.614 -7.564 1.00 79.00 72 ALA A CA 1
ATOM 577 C C . ALA A 1 72 ? -2.173 2.349 -8.446 1.00 79.00 72 ALA A C 1
ATOM 579 O O . ALA A 1 72 ? -1.416 2.273 -9.410 1.00 79.00 72 ALA A O 1
ATOM 580 N N . VAL A 1 73 ? -3.040 1.374 -8.151 1.00 78.31 73 VAL A N 1
ATOM 581 C CA . VAL A 1 73 ? -3.150 0.103 -8.896 1.00 78.31 73 VAL A CA 1
ATOM 582 C C . VAL A 1 73 ? -4.074 0.209 -10.117 1.00 78.31 73 VAL A C 1
ATOM 584 O O . VAL A 1 73 ? -3.801 -0.386 -11.156 1.00 78.31 73 VAL A O 1
ATOM 587 N N . ILE A 1 74 ? -5.159 0.982 -10.049 1.00 76.69 74 ILE A N 1
ATOM 588 C CA . ILE A 1 74 ? -6.098 1.150 -11.177 1.00 76.69 74 ILE A CA 1
ATOM 589 C C . ILE A 1 74 ? -5.394 1.532 -12.501 1.00 76.69 74 ILE A C 1
ATOM 591 O O . ILE A 1 74 ? -5.591 0.823 -13.493 1.00 76.69 74 ILE A O 1
ATOM 595 N N . PRO A 1 75 ? -4.537 2.573 -12.561 1.00 75.38 75 PRO A N 1
ATOM 596 C CA . PRO A 1 75 ? -3.889 2.970 -13.809 1.00 75.38 75 PRO A CA 1
ATOM 597 C C . PRO A 1 75 ? -2.864 1.946 -14.319 1.00 75.38 75 PRO A C 1
ATOM 599 O O . PRO A 1 75 ? -2.570 1.938 -15.513 1.00 75.38 75 PRO A O 1
ATOM 602 N N . THR A 1 76 ? -2.317 1.073 -13.462 1.00 66.62 76 THR A N 1
ATOM 603 C CA . THR A 1 76 ? -1.405 0.007 -13.913 1.00 66.62 76 THR A CA 1
ATOM 604 C C . THR A 1 76 ? -2.180 -1.127 -14.579 1.00 66.62 76 THR A C 1
ATOM 606 O O . THR A 1 76 ? -1.742 -1.643 -15.603 1.00 66.62 76 THR A O 1
ATOM 609 N N . THR A 1 77 ? -3.377 -1.454 -14.079 1.00 63.81 77 THR A N 1
ATOM 610 C CA . THR A 1 77 ? -4.248 -2.468 -14.698 1.00 63.81 77 THR A CA 1
ATOM 611 C C . THR A 1 77 ? -4.831 -2.029 -16.041 1.00 63.81 77 THR A C 1
ATOM 613 O O . THR A 1 77 ? -4.925 -2.846 -16.952 1.00 63.81 77 THR A O 1
ATOM 616 N N . SER A 1 78 ? -5.155 -0.743 -16.220 1.00 63.44 78 SER A N 1
ATOM 617 C CA . SER A 1 78 ? -5.683 -0.237 -17.497 1.00 63.44 78 SER A CA 1
ATOM 618 C C . SER A 1 78 ? -4.643 -0.191 -18.617 1.00 63.44 78 SER A C 1
ATOM 620 O O . SER A 1 78 ? -5.018 -0.194 -19.780 1.00 63.44 78 SER A O 1
ATOM 622 N N . LYS A 1 79 ? -3.345 -0.142 -18.284 1.00 58.38 79 LYS A N 1
ATOM 623 C CA . LYS A 1 79 ? -2.246 -0.211 -19.266 1.00 58.38 79 LYS A CA 1
ATOM 624 C C . LYS A 1 79 ? -1.999 -1.632 -19.802 1.00 58.38 79 LYS A C 1
ATOM 626 O O . LYS A 1 79 ? -1.242 -1.785 -20.754 1.00 58.38 79 LYS A O 1
ATOM 631 N N . LEU A 1 80 ? -2.567 -2.653 -19.154 1.00 55.25 80 LEU A N 1
ATOM 632 C CA . LEU A 1 80 ? -2.407 -4.074 -19.490 1.00 55.25 80 LEU A CA 1
ATOM 633 C C . LEU A 1 80 ? -3.564 -4.636 -20.345 1.00 55.25 80 LEU A C 1
ATOM 635 O O . LEU A 1 80 ? -3.464 -5.781 -20.782 1.00 55.25 80 LEU A O 1
ATOM 639 N N . SER A 1 81 ? -4.639 -3.862 -20.558 1.00 48.47 81 SER A N 1
ATOM 640 C CA . SER A 1 81 ? -5.772 -4.181 -21.447 1.00 48.47 81 SER A CA 1
ATOM 641 C C . SER A 1 81 ? -5.638 -3.480 -22.791 1.00 48.47 81 SER A C 1
ATOM 643 O O . SER A 1 81 ? -6.274 -3.999 -23.736 1.00 48.47 81 SER A O 1
#

Foldseek 3Di:
DVVVVVVVVVVVVVVVVVVVLCVLVVVLVVLVVVCVVCVVVCCVPQVPDPNDPVSVVVCCVSVVVNVVSVVVVVVVVVVVD

Sequence (81 aa):
MSQALSDSSLVAALQAEVNANYLIFGTTALTAYEYVITIKQEVNMVWRRKWILTTWIFMANRYLLIGNMLLAVIPTTSKLS

Organism: NCBI:txid98765

InterPro domains:
  IPR045340 Domain of unknown function DUF6533 [PF20151] (22-66)

Secondary structure (DSSP, 8-state):
-HHHHHHHHHHHHHHHHHHHHHHHHHHHHHHHHHHHHHHHHHIIIIITS---HHHHHHHHHHHHHHHHHHHHHHHHHHTT-

pLDDT: mean 80.12, std 9.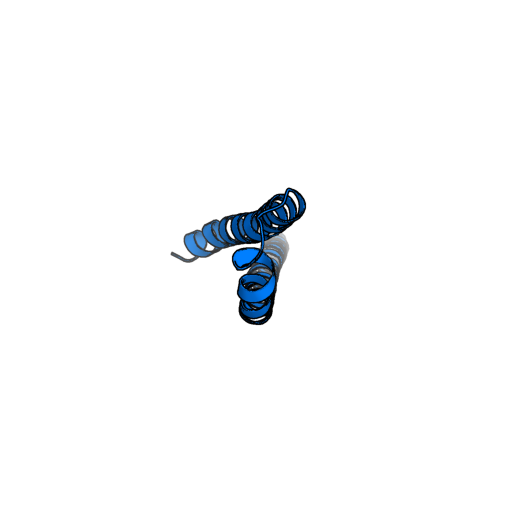18, range [48.47, 93.25]